Protein AF-C0FZL3-F1 (afdb_monomer_lite)

Organism: NCBI:txid622312

Secondary structure (DSSP, 8-state):
---TT-GGG--HHHHHTTHHHHHHHHH--SHHHHHHHHTT-HHHHHHHHHHHHHHHHHHHHHHHHHHHHHHHHHHHHHHHHHHHHHHHHHHHHHHHHHHHHHHHHHHHHHHHHHHHHHHTT-

Foldseek 3Di:
DDDLVCLVPQDPVCVVVPVSLVSQLVVDPDLVSQCVSCVPPPVSNVVSVVVVVVVVVVVVVVVVVVVVVVVVVVVVVVVVVVVVVVVVVVVVVVVVVVVVVVVVVVVVVVVVVVVVVVVVVD

Structure (mmCIF, N/CA/C/O backbone):
data_AF-C0FZL3-F1
#
_entry.id   AF-C0FZL3-F1
#
loop_
_atom_site.group_PDB
_atom_site.id
_atom_site.type_symbol
_atom_site.label_atom_id
_atom_site.label_alt_id
_atom_site.label_comp_id
_atom_site.label_asym_id
_atom_site.label_entity_id
_atom_site.label_seq_id
_atom_site.pdbx_PDB_ins_code
_atom_site.Cartn_x
_atom_site.Cartn_y
_atom_site.Cartn_z
_atom_site.occupancy
_atom_site.B_iso_or_equiv
_atom_site.auth_seq_id
_atom_site.auth_comp_id
_atom_site.auth_asym_id
_atom_site.auth_atom_id
_atom_site.pdbx_PDB_model_num
ATOM 1 N N . MET A 1 1 ? 25.411 -13.724 -40.678 1.00 59.41 1 MET A N 1
ATOM 2 C CA . MET A 1 1 ? 24.467 -12.920 -39.876 1.00 59.41 1 MET A CA 1
ATOM 3 C C . MET A 1 1 ? 24.947 -12.958 -38.438 1.00 59.41 1 MET A C 1
ATOM 5 O O . MET A 1 1 ? 25.055 -14.048 -37.887 1.00 59.41 1 MET A O 1
ATOM 9 N N . LEU A 1 2 ? 25.316 -11.802 -37.888 1.00 71.75 2 LEU A N 1
ATOM 10 C CA . LEU A 1 2 ? 25.883 -11.667 -36.548 1.00 71.75 2 LEU A CA 1
ATOM 11 C C . LEU A 1 2 ? 24.862 -12.016 -35.447 1.00 71.75 2 LEU A C 1
ATOM 13 O O . LEU A 1 2 ? 23.729 -11.540 -35.476 1.00 71.75 2 LEU A O 1
ATOM 17 N N . ASP A 1 3 ? 25.283 -12.806 -34.457 1.00 75.88 3 ASP A N 1
ATOM 18 C CA . ASP A 1 3 ? 24.515 -13.107 -33.243 1.00 75.88 3 ASP A CA 1
ATOM 19 C C . ASP A 1 3 ? 24.985 -12.203 -32.093 1.00 75.88 3 ASP A C 1
ATOM 21 O O . ASP A 1 3 ? 26.181 -12.122 -31.796 1.00 75.88 3 ASP A O 1
ATOM 25 N N . LEU A 1 4 ? 24.044 -11.555 -31.398 1.00 73.94 4 LEU A N 1
ATOM 26 C CA . LEU A 1 4 ? 24.331 -10.704 -30.241 1.00 73.94 4 LEU A CA 1
ATOM 27 C C . LEU A 1 4 ? 25.078 -11.455 -29.132 1.00 73.94 4 LEU A C 1
ATOM 29 O O . LEU A 1 4 ? 25.804 -10.835 -28.357 1.00 73.94 4 LEU A O 1
ATOM 33 N N . THR A 1 5 ? 24.934 -12.775 -29.025 1.00 75.88 5 THR A N 1
ATOM 34 C CA . THR A 1 5 ? 25.632 -13.604 -28.033 1.00 75.88 5 THR A CA 1
ATOM 35 C C . THR A 1 5 ? 27.089 -13.893 -28.395 1.00 75.88 5 THR A C 1
ATOM 37 O O . THR A 1 5 ? 27.874 -14.117 -27.474 1.00 75.88 5 THR A O 1
ATOM 40 N N . ARG A 1 6 ? 27.467 -13.796 -29.679 1.00 80.50 6 ARG A N 1
ATOM 41 C CA . ARG A 1 6 ? 28.804 -14.121 -30.208 1.00 80.50 6 ARG A CA 1
ATOM 42 C C . ARG A 1 6 ? 29.364 -13.029 -31.125 1.00 80.50 6 ARG A C 1
ATOM 44 O O . ARG A 1 6 ? 29.698 -13.264 -32.285 1.00 80.50 6 ARG A O 1
ATOM 51 N N . ILE A 1 7 ? 29.458 -11.813 -30.591 1.00 80.62 7 ILE A N 1
ATOM 52 C CA . ILE A 1 7 ? 29.998 -10.643 -31.310 1.00 80.62 7 ILE A CA 1
ATOM 53 C C . ILE A 1 7 ? 31.480 -10.846 -31.678 1.00 80.62 7 ILE A C 1
ATOM 55 O O . ILE A 1 7 ? 31.967 -10.292 -32.657 1.00 80.62 7 ILE A O 1
ATOM 59 N N . ASP A 1 8 ? 32.192 -11.673 -30.916 1.00 78.19 8 ASP A N 1
ATOM 60 C CA . ASP A 1 8 ? 33.577 -12.086 -31.149 1.00 78.19 8 ASP A CA 1
ATOM 61 C C . ASP A 1 8 ? 33.786 -12.848 -32.469 1.00 78.19 8 ASP A C 1
ATOM 63 O O . ASP A 1 8 ? 34.902 -12.872 -32.980 1.00 78.19 8 ASP A O 1
ATOM 67 N N . LEU A 1 9 ? 32.724 -13.413 -33.052 1.00 84.75 9 LEU A N 1
ATOM 68 C CA . LEU A 1 9 ? 32.760 -14.121 -34.336 1.00 84.75 9 LEU A CA 1
ATOM 69 C C . LEU A 1 9 ? 32.353 -13.241 -35.532 1.00 84.75 9 LEU A C 1
ATOM 71 O O . LEU A 1 9 ? 32.044 -13.774 -36.599 1.00 84.75 9 LEU A O 1
ATOM 75 N N . ALA A 1 10 ? 32.324 -11.913 -35.367 1.00 85.31 10 ALA A N 1
ATOM 76 C CA . ALA A 1 10 ? 31.977 -10.984 -36.441 1.00 85.31 10 ALA A CA 1
ATOM 77 C C . ALA A 1 10 ? 32.866 -11.187 -37.676 1.00 85.31 10 ALA A C 1
ATOM 79 O O . ALA A 1 10 ? 34.097 -11.148 -37.588 1.00 85.31 10 ALA A O 1
ATOM 80 N N . THR A 1 11 ? 32.236 -11.381 -38.835 1.00 86.12 11 THR A N 1
ATOM 81 C CA . THR A 1 11 ? 32.951 -11.521 -40.106 1.00 86.12 11 THR A CA 1
ATOM 82 C C . THR A 1 11 ? 33.497 -10.172 -40.580 1.00 86.12 11 THR A C 1
ATOM 84 O O . THR A 1 11 ? 33.074 -9.113 -40.118 1.00 86.12 11 THR A O 1
ATOM 87 N N . ALA A 1 12 ? 34.423 -10.191 -41.542 1.00 83.88 12 ALA A N 1
ATOM 88 C CA . ALA A 1 12 ? 34.930 -8.961 -42.156 1.00 83.88 12 ALA A CA 1
ATOM 89 C C . ALA A 1 12 ? 33.810 -8.136 -42.822 1.00 83.88 12 ALA A C 1
ATOM 91 O O . ALA A 1 12 ? 33.861 -6.910 -42.815 1.00 83.88 12 ALA A O 1
ATOM 92 N N . GLU A 1 13 ? 32.780 -8.802 -43.351 1.00 85.50 13 GLU A N 1
ATOM 93 C CA . GLU A 1 13 ? 31.593 -8.145 -43.899 1.00 85.50 13 GLU A CA 1
ATOM 94 C C . GLU A 1 13 ? 30.765 -7.468 -42.794 1.00 85.50 13 GLU A C 1
ATOM 96 O O . GLU A 1 13 ? 30.403 -6.302 -42.937 1.00 85.50 13 GLU A O 1
ATOM 101 N N . ASP A 1 14 ? 30.545 -8.139 -41.656 1.00 83.56 14 ASP A N 1
ATOM 102 C CA . ASP A 1 14 ? 29.833 -7.556 -40.507 1.00 83.56 14 ASP A CA 1
ATOM 103 C C . ASP A 1 14 ? 30.555 -6.313 -39.958 1.00 83.56 14 ASP A C 1
ATOM 105 O O . ASP A 1 14 ? 29.907 -5.332 -39.599 1.00 83.56 14 ASP A O 1
ATOM 109 N N . GLN A 1 15 ? 31.891 -6.337 -39.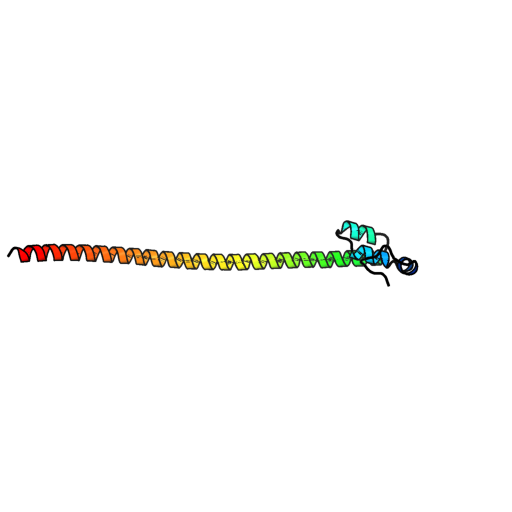921 1.00 83.38 15 GLN A N 1
ATOM 110 C CA . GLN A 1 15 ? 32.714 -5.197 -39.500 1.00 83.38 15 GLN A CA 1
ATOM 111 C C . GLN A 1 15 ? 32.671 -4.050 -40.515 1.00 83.38 15 GLN A C 1
ATOM 113 O O . GLN A 1 15 ? 32.621 -2.887 -40.122 1.00 83.38 15 GLN A O 1
ATOM 118 N N . ASN A 1 16 ? 32.644 -4.361 -41.815 1.00 86.06 16 ASN A N 1
ATOM 119 C CA . ASN A 1 16 ? 32.544 -3.358 -42.876 1.00 86.06 16 ASN A CA 1
ATOM 120 C C . ASN A 1 16 ? 31.216 -2.582 -42.828 1.00 86.06 16 ASN A C 1
ATOM 122 O O . ASN A 1 16 ? 31.176 -1.409 -43.186 1.00 86.06 16 ASN A O 1
ATOM 126 N N . TYR A 1 17 ? 30.144 -3.219 -42.350 1.00 85.44 17 TYR A N 1
ATOM 127 C CA . TYR A 1 17 ? 28.846 -2.580 -42.104 1.00 85.44 17 TYR A CA 1
ATOM 128 C C . TYR A 1 17 ? 28.639 -2.145 -40.639 1.00 85.44 17 TYR A C 1
ATOM 130 O O . TYR A 1 17 ? 27.531 -1.770 -40.259 1.00 85.44 17 TYR A O 1
ATOM 138 N N . GLU A 1 18 ? 29.681 -2.204 -39.804 1.00 85.81 18 GLU A N 1
ATOM 139 C CA . GLU A 1 18 ? 29.658 -1.879 -38.368 1.00 85.81 18 GLU A CA 1
ATOM 140 C C . GLU A 1 18 ? 28.587 -2.629 -37.541 1.00 85.81 18 GLU A C 1
ATOM 142 O O . GLU A 1 18 ? 28.171 -2.180 -36.467 1.00 85.81 18 GLU A O 1
ATOM 147 N N . ILE A 1 19 ? 28.134 -3.800 -37.998 1.00 85.50 19 ILE A N 1
ATOM 148 C CA . ILE A 1 19 ? 27.091 -4.601 -37.335 1.00 85.50 19 ILE A CA 1
ATOM 149 C C . ILE A 1 19 ? 27.575 -5.069 -35.951 1.00 85.50 19 ILE A C 1
ATOM 151 O O . ILE A 1 19 ? 26.797 -5.114 -34.994 1.00 85.50 19 ILE A O 1
ATOM 155 N N . ASP A 1 20 ? 28.875 -5.339 -35.797 1.00 84.75 20 ASP A N 1
ATOM 156 C CA . ASP A 1 20 ? 29.492 -5.678 -34.509 1.00 84.75 20 ASP A CA 1
ATOM 157 C C . ASP A 1 20 ? 29.406 -4.524 -33.495 1.00 84.75 20 ASP A C 1
ATOM 159 O O . ASP A 1 20 ? 29.271 -4.743 -32.287 1.00 84.75 20 ASP A O 1
ATOM 163 N N . ARG A 1 21 ? 29.444 -3.284 -33.986 1.00 85.31 21 ARG A N 1
ATOM 164 C CA . ARG A 1 21 ? 29.369 -2.068 -33.182 1.00 85.31 21 ARG A CA 1
ATOM 165 C C . ARG A 1 21 ? 27.942 -1.777 -32.730 1.00 85.31 21 ARG A C 1
ATOM 167 O O . ARG A 1 21 ? 27.740 -1.463 -31.556 1.00 85.31 21 ARG A O 1
ATOM 174 N N . TRP A 1 22 ? 26.957 -1.983 -33.604 1.00 86.12 22 TRP A N 1
ATOM 175 C CA . TRP A 1 22 ? 25.537 -1.990 -33.233 1.00 86.12 22 TRP A CA 1
ATOM 176 C C . TRP A 1 22 ? 25.233 -3.069 -32.187 1.00 86.12 22 TRP A C 1
ATOM 178 O O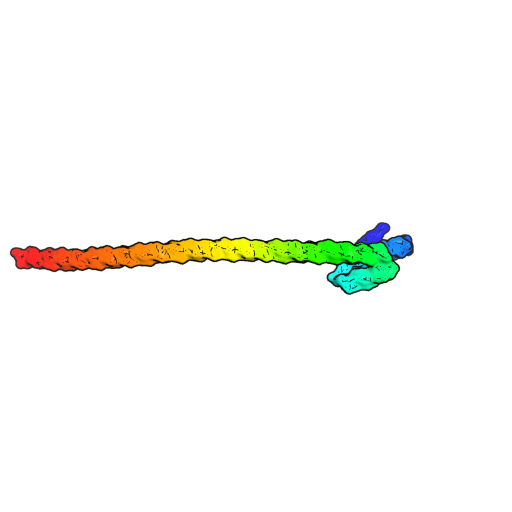 . TRP A 1 22 ? 24.560 -2.801 -31.193 1.00 86.12 22 TRP A O 1
ATOM 188 N N . ALA A 1 23 ? 25.792 -4.272 -32.337 1.00 87.25 23 ALA A N 1
ATOM 189 C CA . ALA A 1 23 ? 25.617 -5.338 -31.353 1.00 87.25 23 ALA A CA 1
ATOM 190 C C . ALA A 1 23 ? 26.210 -4.985 -29.976 1.00 87.25 23 ALA A C 1
ATOM 192 O O . ALA A 1 23 ? 25.601 -5.282 -28.945 1.00 87.25 23 ALA A O 1
ATOM 193 N N . LYS A 1 24 ? 27.367 -4.308 -29.941 1.00 87.12 24 LYS A N 1
ATOM 194 C CA . LYS A 1 24 ? 27.949 -3.768 -28.700 1.00 87.12 24 LYS A CA 1
ATOM 195 C C . LYS A 1 24 ? 27.054 -2.690 -28.082 1.00 87.12 24 LYS A C 1
ATOM 197 O O . LYS A 1 24 ? 26.877 -2.709 -26.867 1.00 87.12 24 LYS A O 1
ATOM 202 N N . LEU A 1 25 ? 26.462 -1.805 -28.893 1.00 87.12 25 LEU A N 1
ATOM 203 C CA . LEU A 1 25 ? 25.541 -0.758 -28.430 1.00 87.12 25 LEU A CA 1
ATOM 204 C C . LEU A 1 25 ? 24.341 -1.363 -27.682 1.00 87.12 25 LEU A C 1
ATOM 206 O O . LEU A 1 25 ? 24.055 -0.952 -26.562 1.00 87.12 25 LEU A O 1
ATOM 210 N N . PHE A 1 26 ? 23.692 -2.387 -28.249 1.00 84.06 26 PHE A N 1
ATOM 211 C CA . PHE A 1 26 ? 22.551 -3.066 -27.614 1.00 84.06 26 PHE A CA 1
ATOM 212 C C . PHE A 1 26 ? 22.921 -3.879 -26.363 1.00 84.06 26 PHE A C 1
ATOM 214 O O . PHE A 1 26 ? 22.052 -4.179 -25.547 1.00 84.06 26 PHE A O 1
ATOM 221 N N . LYS A 1 27 ? 24.197 -4.244 -26.200 1.00 85.44 27 LYS A N 1
ATOM 222 C CA . LYS A 1 27 ? 24.708 -4.939 -25.009 1.00 85.44 27 LYS A CA 1
ATOM 223 C C . LYS A 1 27 ? 25.235 -4.010 -23.913 1.00 85.44 27 LYS A C 1
ATOM 225 O O . LYS A 1 27 ? 25.537 -4.509 -22.825 1.00 85.44 27 LYS A O 1
ATOM 230 N N . ALA A 1 28 ? 25.373 -2.711 -24.176 1.00 86.88 28 ALA A N 1
ATOM 231 C CA . ALA A 1 28 ? 25.843 -1.746 -23.189 1.00 86.88 28 ALA A CA 1
ATOM 232 C C . ALA A 1 28 ? 24.912 -1.731 -21.966 1.00 86.88 28 ALA A C 1
ATOM 234 O O . ALA A 1 28 ? 23.689 -1.731 -22.102 1.00 86.88 28 ALA A O 1
ATOM 235 N N . LYS A 1 29 ? 25.487 -1.728 -20.760 1.00 83.75 29 LYS A N 1
ATOM 236 C CA . LYS A 1 29 ? 24.719 -1.741 -19.501 1.00 83.75 29 LYS A CA 1
ATOM 237 C C . LYS A 1 29 ? 24.601 -0.361 -18.877 1.00 83.75 29 LYS A C 1
ATOM 239 O O . LYS A 1 29 ? 23.775 -0.156 -17.990 1.00 83.75 29 LYS A O 1
ATOM 244 N N . THR A 1 30 ? 25.437 0.574 -19.315 1.00 84.19 30 THR A N 1
ATOM 245 C CA . THR A 1 30 ? 25.462 1.944 -18.810 1.00 84.19 30 THR A CA 1
ATOM 246 C C . THR A 1 30 ? 25.389 2.953 -19.949 1.00 84.19 30 THR A C 1
ATOM 248 O O . THR A 1 30 ? 25.819 2.687 -21.071 1.00 84.19 30 THR A O 1
ATOM 251 N N . TRP A 1 31 ? 24.873 4.146 -19.647 1.00 83.25 31 TRP A N 1
ATOM 252 C CA . TRP A 1 31 ? 24.831 5.254 -20.605 1.00 83.25 31 TRP A CA 1
ATOM 253 C C . TRP A 1 31 ? 26.218 5.707 -21.058 1.00 83.25 31 TRP A C 1
ATOM 255 O O . TRP A 1 31 ? 26.376 6.148 -22.193 1.00 83.25 31 TRP A O 1
ATOM 265 N N . GLU A 1 32 ? 27.216 5.572 -20.187 1.00 82.94 32 GLU A N 1
ATOM 266 C CA . GLU A 1 32 ? 28.601 5.911 -20.504 1.00 82.94 32 GLU A CA 1
ATOM 267 C C . GLU A 1 32 ? 29.189 4.937 -21.531 1.00 82.94 32 GLU A C 1
ATOM 269 O O . GLU A 1 32 ? 29.748 5.365 -22.539 1.00 82.94 32 GLU A O 1
ATOM 274 N N . GLU A 1 33 ? 28.986 3.628 -21.346 1.00 85.88 33 GLU A N 1
ATOM 275 C CA . GLU A 1 33 ? 29.377 2.611 -22.334 1.00 85.88 33 GLU A CA 1
ATOM 276 C C . GLU A 1 33 ? 28.681 2.841 -23.678 1.00 85.88 33 GLU A C 1
ATOM 278 O O . GLU A 1 33 ? 29.318 2.792 -24.732 1.00 85.88 33 GLU A O 1
ATOM 283 N N . LEU A 1 34 ? 27.383 3.145 -23.637 1.00 85.88 34 LEU A N 1
ATOM 284 C CA . LEU A 1 34 ? 26.568 3.384 -24.823 1.00 85.88 34 LEU A CA 1
ATOM 285 C C . LEU A 1 34 ? 27.082 4.610 -25.607 1.00 85.88 34 LEU A C 1
ATOM 287 O O . LEU A 1 34 ? 27.312 4.521 -26.815 1.00 85.88 34 LEU A O 1
ATOM 291 N N . ARG A 1 35 ? 27.388 5.718 -24.915 1.00 83.81 35 ARG A N 1
ATOM 292 C CA . ARG A 1 35 ? 28.001 6.917 -25.517 1.00 83.81 35 ARG A CA 1
ATOM 293 C C . ARG A 1 35 ? 29.405 6.664 -26.056 1.00 83.81 35 ARG A C 1
ATOM 295 O O . ARG A 1 35 ? 29.739 7.163 -27.129 1.00 83.81 35 ARG A O 1
ATOM 302 N N . MET A 1 36 ? 30.220 5.885 -25.349 1.00 88.00 36 MET A N 1
ATOM 303 C CA . MET A 1 36 ? 31.573 5.543 -25.790 1.00 88.00 36 MET A CA 1
ATOM 304 C C . MET A 1 36 ? 31.567 4.726 -27.088 1.00 88.00 36 MET A C 1
ATOM 306 O O . MET A 1 36 ? 32.370 4.999 -27.982 1.00 88.00 36 MET A O 1
ATOM 310 N N . ILE A 1 37 ? 30.633 3.782 -27.237 1.00 88.69 37 ILE A N 1
ATOM 311 C CA . ILE A 1 37 ? 30.458 2.989 -28.465 1.00 88.69 37 ILE A CA 1
ATOM 312 C C . ILE A 1 37 ? 29.995 3.878 -29.630 1.00 88.69 37 ILE A C 1
ATOM 314 O O . ILE A 1 37 ? 30.509 3.759 -30.749 1.00 88.69 37 ILE A O 1
ATOM 318 N N . ALA A 1 38 ? 29.079 4.809 -29.360 1.00 88.31 38 ALA A N 1
ATOM 319 C CA . ALA A 1 38 ? 28.479 5.692 -30.355 1.00 88.31 38 ALA A CA 1
ATOM 320 C C . ALA A 1 38 ? 29.352 6.894 -30.777 1.00 88.31 38 ALA A C 1
ATOM 322 O O . ALA A 1 38 ? 29.132 7.466 -31.840 1.00 88.31 38 ALA A O 1
ATOM 323 N N . LYS A 1 39 ? 30.376 7.262 -29.994 1.00 83.88 39 LYS A N 1
ATOM 324 C CA . LYS A 1 39 ? 31.151 8.517 -30.114 1.00 83.88 39 LYS A CA 1
ATOM 325 C C . LYS A 1 39 ? 31.617 8.896 -31.529 1.00 83.88 39 LYS A C 1
ATOM 327 O O . LYS A 1 39 ? 31.628 10.075 -31.864 1.00 83.88 39 LYS A O 1
ATOM 332 N N . ASN A 1 40 ? 32.004 7.910 -32.341 1.00 83.31 40 ASN A N 1
ATOM 333 C CA . ASN A 1 40 ? 32.557 8.126 -33.687 1.00 83.31 40 ASN A CA 1
ATOM 334 C C . ASN A 1 40 ? 31.630 7.640 -34.821 1.00 83.31 40 ASN A C 1
ATOM 336 O O . ASN A 1 40 ? 32.117 7.393 -35.917 1.00 83.31 40 ASN A O 1
ATOM 340 N N . ASN A 1 41 ? 30.338 7.414 -34.561 1.00 86.75 41 ASN A N 1
ATOM 341 C CA . ASN A 1 41 ? 29.356 7.056 -35.589 1.00 86.75 41 ASN A CA 1
ATOM 342 C C . ASN A 1 41 ? 28.081 7.902 -35.379 1.00 86.75 41 ASN A C 1
ATOM 344 O O . ASN A 1 41 ? 27.411 7.733 -34.358 1.00 86.75 41 ASN A O 1
ATOM 348 N N . PRO A 1 42 ? 27.753 8.818 -36.311 1.00 87.12 42 PRO A N 1
ATOM 349 C CA . PRO A 1 42 ? 26.600 9.711 -36.187 1.00 87.12 42 PRO A CA 1
ATOM 350 C C . PRO A 1 42 ? 25.257 8.991 -36.011 1.00 87.12 42 PRO A C 1
ATOM 352 O O . PRO A 1 42 ? 24.444 9.430 -35.201 1.00 87.12 42 PRO A O 1
ATOM 355 N N . ASP A 1 43 ? 25.048 7.868 -36.699 1.00 86.94 43 ASP A N 1
ATOM 356 C CA . ASP A 1 43 ? 23.799 7.101 -36.638 1.00 86.94 43 ASP A CA 1
ATOM 357 C C . ASP A 1 43 ? 23.651 6.392 -35.285 1.00 86.94 43 ASP A C 1
ATOM 359 O O . ASP A 1 43 ? 22.587 6.426 -34.662 1.00 86.94 43 ASP A O 1
ATOM 363 N N . LEU A 1 44 ? 24.745 5.816 -34.772 1.00 86.19 44 LEU A N 1
ATOM 364 C CA . LEU A 1 44 ? 24.789 5.237 -33.426 1.00 86.19 44 LEU A CA 1
ATOM 365 C C . LEU A 1 44 ? 24.587 6.306 -32.345 1.00 86.19 44 LEU A C 1
ATOM 367 O O . LEU A 1 44 ? 23.943 6.045 -31.327 1.00 86.19 44 LEU A O 1
ATOM 371 N N . LEU A 1 45 ? 25.130 7.509 -32.549 1.00 87.25 45 LEU A N 1
ATOM 372 C CA . LEU A 1 45 ? 24.982 8.624 -31.615 1.00 87.25 45 LEU A CA 1
ATOM 373 C C . LEU A 1 45 ? 23.545 9.143 -31.584 1.00 87.25 45 LEU A C 1
ATOM 375 O O . LEU A 1 45 ? 23.016 9.396 -30.501 1.00 87.25 45 LEU A O 1
ATOM 379 N N . GLN A 1 46 ? 22.899 9.246 -32.745 1.00 88.12 46 GLN A N 1
ATOM 380 C CA . GLN A 1 46 ? 21.488 9.600 -32.833 1.00 88.12 46 GLN A CA 1
ATOM 381 C C . GLN A 1 46 ? 20.618 8.553 -32.122 1.00 88.12 46 GLN A C 1
ATOM 383 O O . GLN A 1 46 ? 19.864 8.904 -31.216 1.00 88.12 46 GLN A O 1
ATOM 388 N N . ALA A 1 47 ? 20.813 7.264 -32.423 1.00 86.31 47 ALA A N 1
ATOM 389 C CA . ALA A 1 47 ? 20.079 6.173 -31.779 1.00 86.31 47 ALA A CA 1
ATOM 390 C C . ALA A 1 47 ? 20.283 6.137 -30.249 1.00 86.31 47 ALA A C 1
ATOM 392 O O . ALA A 1 47 ? 19.333 5.932 -29.494 1.00 86.31 47 ALA A O 1
ATOM 393 N N . SER A 1 48 ? 21.508 6.389 -29.774 1.00 85.12 48 SER A N 1
ATOM 394 C CA . SER A 1 48 ? 21.825 6.526 -28.346 1.00 85.12 48 SER A CA 1
ATOM 395 C C . SER A 1 48 ? 21.026 7.642 -27.671 1.00 85.12 48 SER A C 1
ATOM 397 O O . SER A 1 48 ? 20.565 7.472 -26.541 1.00 85.12 48 SER A O 1
ATOM 399 N N . ASN A 1 49 ? 20.913 8.803 -28.316 1.00 84.69 49 ASN A N 1
ATOM 400 C CA . ASN A 1 49 ? 20.208 9.955 -27.758 1.00 84.69 49 ASN A CA 1
ATOM 401 C C . ASN A 1 49 ? 18.691 9.733 -27.750 1.00 84.69 49 ASN A C 1
ATOM 403 O O . ASN A 1 49 ? 18.034 10.067 -26.765 1.00 84.69 49 ASN A O 1
ATOM 407 N N . ASP A 1 50 ? 18.146 9.109 -28.794 1.00 85.31 50 ASP A N 1
ATOM 408 C CA . ASP A 1 50 ? 16.724 8.768 -28.861 1.00 85.31 50 ASP A CA 1
ATOM 409 C C . ASP A 1 50 ? 16.344 7.759 -27.766 1.00 85.31 50 ASP A C 1
ATOM 411 O O . ASP A 1 50 ? 15.359 7.957 -27.050 1.00 85.31 50 ASP A O 1
ATOM 415 N N . LEU A 1 51 ? 17.176 6.731 -27.545 1.00 83.31 51 LEU A N 1
ATOM 416 C CA . LEU A 1 51 ? 17.009 5.791 -26.431 1.00 83.31 51 LEU A CA 1
ATOM 417 C C . LEU A 1 51 ? 17.055 6.492 -25.070 1.00 83.31 51 LEU A C 1
ATOM 419 O O . LEU A 1 51 ? 16.286 6.136 -24.176 1.00 83.31 51 LEU A O 1
ATOM 423 N N . TYR A 1 52 ? 17.936 7.481 -24.900 1.00 81.50 52 TYR A N 1
ATOM 424 C CA . TYR A 1 52 ? 18.032 8.253 -23.661 1.00 81.50 52 TYR A CA 1
ATOM 425 C C . TYR A 1 52 ? 16.749 9.035 -23.379 1.00 81.50 52 TYR A C 1
ATOM 427 O O . TYR A 1 52 ? 16.206 8.934 -22.280 1.00 81.50 52 TYR A O 1
ATOM 435 N N . THR A 1 53 ? 16.229 9.754 -24.373 1.00 82.06 53 THR A N 1
ATOM 436 C CA . THR A 1 53 ? 14.983 10.522 -24.250 1.00 82.06 53 THR A CA 1
ATOM 437 C C . THR A 1 53 ? 13.793 9.613 -23.938 1.00 82.06 53 THR A C 1
ATOM 439 O O . THR A 1 53 ? 13.057 9.866 -22.986 1.00 82.06 53 THR A O 1
ATOM 442 N N . VAL A 1 54 ? 13.634 8.509 -24.678 1.00 82.19 54 VAL A N 1
ATOM 443 C CA . VAL A 1 54 ? 12.519 7.568 -24.475 1.00 82.19 54 VAL A CA 1
ATOM 444 C C . VAL A 1 54 ? 12.590 6.893 -23.102 1.00 82.19 54 VAL A C 1
ATOM 446 O O . VAL A 1 54 ? 11.561 6.747 -22.440 1.00 82.19 54 VAL A O 1
ATOM 449 N N . ASN A 1 55 ? 13.783 6.494 -22.652 1.00 82.88 55 ASN A N 1
ATOM 450 C CA . ASN A 1 55 ? 13.953 5.854 -21.348 1.00 82.88 55 ASN A CA 1
ATOM 451 C C . ASN A 1 55 ? 13.772 6.852 -20.193 1.00 82.88 55 ASN A C 1
ATOM 453 O O . ASN A 1 55 ? 13.165 6.512 -19.181 1.00 82.88 55 ASN A 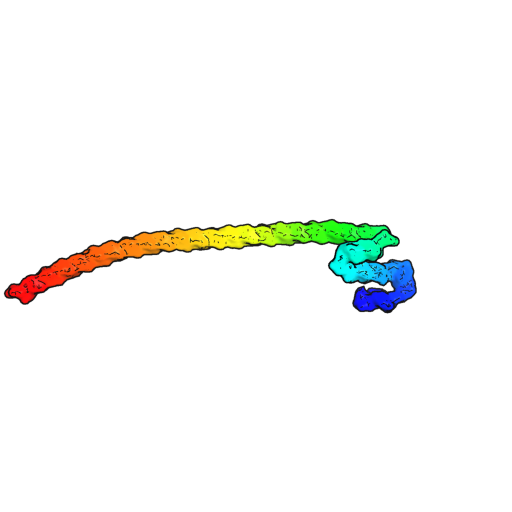O 1
ATOM 457 N N . ALA A 1 56 ? 14.237 8.096 -20.345 1.00 79.75 56 ALA A N 1
ATOM 458 C CA . ALA A 1 56 ? 13.993 9.152 -19.365 1.00 79.75 56 ALA A CA 1
ATOM 459 C C . ALA A 1 56 ? 12.486 9.395 -19.176 1.00 79.75 56 ALA A C 1
ATOM 461 O O . ALA A 1 56 ? 12.000 9.394 -18.043 1.00 79.75 56 ALA A O 1
ATOM 462 N N . ASP A 1 57 ? 11.735 9.503 -20.273 1.00 84.69 57 ASP A N 1
ATOM 463 C CA . ASP A 1 57 ? 10.279 9.636 -20.234 1.00 84.69 57 ASP A CA 1
ATOM 464 C C . ASP A 1 57 ? 9.598 8.415 -19.605 1.00 84.69 57 ASP A C 1
ATOM 466 O O . ASP A 1 57 ? 8.651 8.556 -18.829 1.00 84.69 57 ASP A O 1
ATOM 470 N N . GLU A 1 58 ? 10.067 7.204 -19.913 1.00 84.69 58 GLU A N 1
ATOM 471 C CA . GLU A 1 58 ? 9.503 5.974 -19.357 1.00 84.69 58 GLU A CA 1
ATOM 472 C C . GLU A 1 58 ? 9.733 5.861 -17.846 1.00 84.69 58 GLU A C 1
ATOM 474 O O . GLU A 1 58 ? 8.801 5.541 -17.108 1.00 84.69 58 GLU A O 1
ATOM 479 N N . ILE A 1 59 ? 10.929 6.204 -17.361 1.00 88.25 59 ILE A N 1
ATOM 480 C CA . ILE A 1 59 ? 11.233 6.249 -15.926 1.00 88.25 59 ILE A CA 1
ATOM 481 C C . ILE A 1 59 ? 10.325 7.262 -15.223 1.00 88.25 59 ILE A C 1
ATOM 483 O O . ILE A 1 59 ? 9.736 6.946 -14.187 1.00 88.25 59 ILE A O 1
ATOM 487 N N . ILE A 1 60 ? 10.163 8.459 -15.793 1.00 86.31 60 ILE A N 1
ATOM 488 C CA . ILE A 1 60 ? 9.285 9.495 -15.234 1.00 86.31 60 ILE A CA 1
ATOM 489 C C . ILE A 1 60 ? 7.831 9.004 -15.201 1.00 86.31 60 ILE A C 1
ATOM 491 O O . ILE A 1 60 ? 7.150 9.159 -14.184 1.00 86.31 60 ILE A O 1
ATOM 495 N N . ARG A 1 61 ? 7.354 8.349 -16.268 1.00 87.94 61 ARG A N 1
ATOM 496 C CA . ARG A 1 61 ? 6.014 7.742 -16.309 1.00 87.94 61 ARG A CA 1
ATOM 497 C C . ARG A 1 61 ? 5.833 6.675 -15.233 1.00 87.94 61 ARG A C 1
ATOM 499 O O . ARG A 1 61 ? 4.803 6.666 -14.561 1.00 87.94 61 ARG A O 1
ATOM 506 N N . GLN A 1 62 ? 6.807 5.788 -15.049 1.00 92.62 62 GLN A N 1
ATOM 507 C CA . GLN A 1 62 ? 6.743 4.744 -14.025 1.00 92.62 62 GLN A CA 1
ATOM 508 C C . GLN A 1 62 ? 6.736 5.330 -12.614 1.00 92.62 62 GLN A C 1
ATOM 510 O O . GLN A 1 62 ? 5.927 4.914 -11.787 1.00 92.62 62 GLN A O 1
ATOM 515 N N . GLN A 1 63 ? 7.566 6.341 -12.351 1.00 92.81 63 GLN A N 1
ATOM 516 C CA . GLN A 1 63 ? 7.561 7.054 -11.073 1.00 92.81 63 GLN A CA 1
ATOM 517 C C . GLN A 1 63 ? 6.219 7.745 -10.810 1.00 92.81 63 GLN A C 1
ATOM 519 O O . GLN A 1 63 ? 5.705 7.678 -9.693 1.00 92.81 63 GLN A O 1
ATOM 524 N N . ALA A 1 64 ? 5.622 8.371 -11.829 1.00 91.19 64 ALA A N 1
ATOM 525 C CA . ALA A 1 64 ? 4.306 8.992 -11.713 1.00 91.19 64 ALA A CA 1
ATOM 526 C C . ALA A 1 64 ? 3.208 7.961 -11.395 1.00 91.19 64 ALA A C 1
ATOM 528 O O . ALA A 1 64 ? 2.380 8.209 -10.519 1.00 91.19 64 ALA A O 1
ATOM 529 N N . ARG A 1 65 ? 3.235 6.785 -12.040 1.00 93.50 65 ARG A N 1
ATOM 530 C CA . ARG A 1 65 ? 2.317 5.671 -11.734 1.00 93.50 65 ARG A CA 1
ATOM 531 C C . ARG A 1 65 ? 2.503 5.160 -10.308 1.00 93.50 65 ARG A C 1
ATOM 533 O O . ARG A 1 65 ? 1.536 5.100 -9.563 1.00 93.50 65 ARG A O 1
ATOM 540 N N . ALA A 1 66 ? 3.744 4.891 -9.902 1.00 95.75 66 ALA A N 1
ATOM 541 C CA . ALA A 1 66 ? 4.052 4.428 -8.551 1.00 95.75 66 ALA A CA 1
ATOM 542 C C . ALA A 1 66 ? 3.589 5.427 -7.477 1.00 95.75 66 ALA A C 1
ATOM 544 O O . ALA A 1 66 ? 3.083 5.020 -6.431 1.00 95.75 66 ALA A O 1
ATOM 545 N N . ARG A 1 67 ? 3.715 6.736 -7.741 1.00 95.12 67 ARG A N 1
ATOM 546 C CA . ARG A 1 67 ? 3.191 7.782 -6.853 1.00 95.12 67 ARG A CA 1
ATOM 547 C C . ARG A 1 67 ? 1.664 7.752 -6.784 1.00 95.12 67 ARG A C 1
ATOM 549 O O . ARG A 1 67 ? 1.123 7.750 -5.684 1.00 95.12 67 ARG A O 1
ATOM 556 N N . ALA A 1 68 ? 0.982 7.694 -7.927 1.00 93.62 68 ALA A N 1
ATOM 557 C CA . ALA A 1 68 ? -0.479 7.635 -7.973 1.00 93.62 68 ALA A CA 1
ATOM 558 C C . ALA A 1 68 ? -1.029 6.393 -7.249 1.00 93.62 68 ALA A C 1
ATOM 560 O O . ALA A 1 68 ? -1.993 6.497 -6.490 1.00 93.62 68 ALA A O 1
ATOM 561 N N . ASP A 1 69 ? -0.381 5.240 -7.420 1.00 96.12 69 ASP A N 1
ATOM 562 C CA . ASP A 1 69 ? -0.743 4.006 -6.724 1.00 96.12 69 ASP A CA 1
ATOM 563 C C . ASP A 1 69 ? -0.534 4.140 -5.212 1.00 96.12 69 ASP A C 1
ATOM 565 O O . ASP A 1 69 ? -1.410 3.768 -4.430 1.00 96.12 69 ASP A O 1
ATOM 569 N N . ALA A 1 70 ? 0.596 4.707 -4.776 1.00 95.56 70 ALA A N 1
ATOM 570 C CA . ALA A 1 70 ? 0.862 4.942 -3.359 1.00 95.56 70 ALA A CA 1
ATOM 571 C C . ALA A 1 70 ? -0.205 5.850 -2.723 1.00 95.56 70 ALA A C 1
ATOM 573 O O . ALA A 1 70 ? -0.761 5.494 -1.683 1.00 95.56 70 ALA A O 1
ATOM 574 N N . GLU A 1 71 ? -0.547 6.963 -3.379 1.00 96.19 71 GLU A N 1
ATOM 575 C CA . GLU A 1 71 ? -1.607 7.877 -2.934 1.00 96.19 71 GLU A CA 1
ATOM 576 C C . GLU A 1 71 ? -2.975 7.182 -2.872 1.00 96.19 71 GLU A C 1
ATOM 578 O O . GLU A 1 71 ? -3.741 7.380 -1.925 1.00 96.19 71 GLU A O 1
ATOM 583 N N . PHE A 1 72 ? -3.294 6.343 -3.861 1.00 95.31 72 PHE A N 1
ATOM 584 C CA . PHE A 1 72 ? -4.528 5.560 -3.874 1.00 95.31 72 PHE A CA 1
ATOM 585 C C . PHE A 1 72 ? -4.602 4.604 -2.675 1.00 95.31 72 PHE A C 1
ATOM 587 O O . PHE A 1 72 ? -5.603 4.583 -1.951 1.00 95.31 72 PHE A O 1
ATOM 594 N N . TRP A 1 73 ? -3.536 3.840 -2.432 1.00 96.00 73 TRP A N 1
ATOM 595 C CA . TRP A 1 73 ? -3.467 2.901 -1.314 1.00 96.00 73 TRP A CA 1
ATOM 596 C C . TRP A 1 73 ? -3.513 3.600 0.041 1.00 96.00 73 TRP A C 1
ATOM 598 O O . TRP A 1 73 ? -4.144 3.090 0.966 1.00 96.00 73 TRP A O 1
ATOM 608 N N . GLU A 1 74 ? -2.860 4.752 0.174 1.00 97.00 74 GLU A N 1
ATOM 609 C CA . GLU A 1 74 ? -2.896 5.556 1.392 1.00 97.00 74 GLU A CA 1
ATOM 610 C C . GLU A 1 74 ? -4.314 6.061 1.679 1.00 97.00 74 GLU A C 1
ATOM 612 O O . GLU A 1 74 ? -4.833 5.846 2.774 1.00 97.00 74 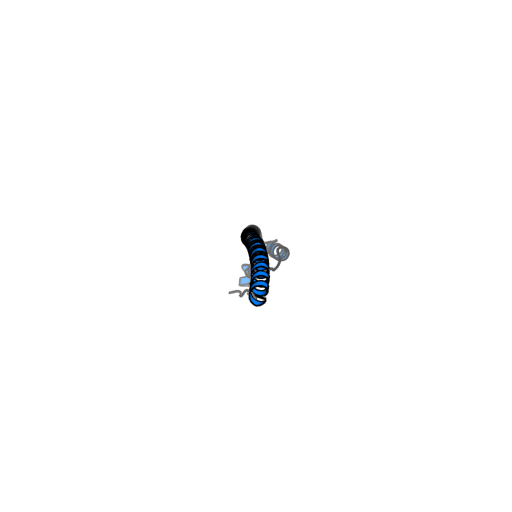GLU A O 1
ATOM 617 N N . ARG A 1 75 ? -4.992 6.640 0.679 1.00 96.88 75 ARG A N 1
ATOM 618 C CA . ARG A 1 75 ? -6.384 7.098 0.824 1.00 96.88 75 ARG A CA 1
ATOM 619 C C . ARG A 1 75 ? -7.317 5.968 1.238 1.00 96.88 75 ARG A C 1
ATOM 621 O O . ARG A 1 75 ? -8.142 6.161 2.128 1.00 96.88 75 ARG A O 1
ATOM 628 N N . ASN A 1 76 ? -7.182 4.798 0.618 1.00 97.44 76 ASN A N 1
ATOM 629 C CA . ASN A 1 76 ? -8.017 3.642 0.936 1.00 97.44 76 ASN A CA 1
ATOM 630 C C . ASN A 1 76 ? -7.784 3.161 2.379 1.00 97.44 76 ASN A C 1
ATOM 632 O O . ASN A 1 76 ? -8.737 2.994 3.141 1.00 97.44 76 ASN A O 1
ATOM 636 N N . LYS A 1 77 ? -6.517 3.038 2.798 1.00 97.62 77 LYS A N 1
ATOM 637 C CA . LYS A 1 77 ? -6.168 2.693 4.184 1.00 97.62 77 LYS A CA 1
ATOM 638 C C . LYS A 1 77 ? -6.730 3.703 5.181 1.00 97.62 77 LYS A C 1
ATOM 640 O O . LYS A 1 77 ? -7.370 3.293 6.144 1.00 97.62 77 LYS A O 1
ATOM 645 N N . ASN A 1 78 ? -6.560 4.998 4.929 1.00 97.81 78 ASN A N 1
ATOM 646 C CA . ASN A 1 78 ? -7.056 6.049 5.819 1.00 97.81 78 ASN A CA 1
ATOM 647 C C . ASN A 1 78 ? -8.588 6.039 5.912 1.00 97.81 78 ASN A C 1
ATOM 649 O O . ASN A 1 78 ? -9.139 6.167 7.003 1.00 97.81 78 ASN A O 1
ATOM 653 N N . ALA A 1 79 ? -9.288 5.812 4.796 1.00 97.75 79 ALA A N 1
ATOM 654 C CA . ALA A 1 79 ? -10.739 5.647 4.805 1.00 97.75 79 ALA A CA 1
ATOM 655 C C . ALA A 1 79 ? -11.169 4.429 5.638 1.00 97.75 79 ALA A C 1
ATOM 657 O O . ALA A 1 79 ? -12.133 4.513 6.399 1.00 97.75 79 ALA A O 1
ATOM 658 N N . LYS A 1 80 ? -10.437 3.312 5.539 1.00 98.00 80 LYS A N 1
ATOM 659 C CA . LYS A 1 80 ? -10.726 2.114 6.331 1.00 98.00 80 LYS A CA 1
ATOM 660 C C . LYS A 1 80 ? -10.467 2.323 7.821 1.00 98.00 80 LYS A C 1
ATOM 662 O O . LYS A 1 80 ? -11.270 1.864 8.626 1.00 98.00 80 LYS A O 1
ATOM 667 N N . ILE A 1 81 ? -9.383 3.012 8.177 1.00 98.19 81 ILE A N 1
ATOM 668 C CA . ILE A 1 81 ? -9.071 3.375 9.566 1.00 98.19 81 ILE A CA 1
ATOM 669 C C . ILE A 1 81 ? -10.206 4.215 10.142 1.00 98.19 81 ILE A C 1
ATOM 671 O O . ILE A 1 81 ? -10.765 3.833 11.161 1.00 98.19 81 ILE A O 1
ATOM 675 N N . LYS A 1 82 ? -10.631 5.263 9.430 1.00 98.00 82 LYS A N 1
ATOM 676 C CA . LYS A 1 82 ? -11.733 6.117 9.876 1.00 98.00 82 LYS A CA 1
ATOM 677 C C . LYS A 1 82 ? -13.026 5.330 10.125 1.00 98.00 82 LYS A C 1
ATOM 679 O O . LYS A 1 82 ? -13.664 5.508 11.150 1.00 98.00 82 LYS A O 1
ATOM 684 N N . GLN A 1 83 ? -13.389 4.414 9.223 1.00 98.06 83 GLN A N 1
ATOM 685 C CA . GLN A 1 83 ? -14.564 3.554 9.427 1.00 98.06 83 GLN A CA 1
ATOM 686 C C . GLN A 1 83 ? -14.449 2.676 10.680 1.00 98.06 83 GLN A C 1
ATOM 688 O O . GLN A 1 83 ? -15.447 2.438 11.360 1.00 98.06 83 GLN A O 1
ATOM 693 N N . LEU A 1 84 ? -13.253 2.154 10.964 1.00 98.12 84 LEU A N 1
ATOM 694 C CA . LEU A 1 84 ? -13.013 1.351 12.161 1.00 98.12 84 LEU A CA 1
ATOM 695 C C . LEU A 1 84 ? -13.078 2.211 13.426 1.00 98.12 84 LEU A C 1
ATOM 697 O O . LEU A 1 84 ? -13.678 1.775 14.400 1.00 98.12 84 LEU A O 1
ATOM 701 N N . GLU A 1 85 ? -12.527 3.424 13.400 1.00 98.12 85 GLU A N 1
ATOM 702 C CA . GLU A 1 85 ? -12.623 4.388 14.504 1.00 98.12 85 GLU A CA 1
ATOM 703 C C . GLU A 1 85 ? -14.082 4.757 14.802 1.00 98.12 85 GLU A C 1
ATOM 705 O O . GLU A 1 85 ? -14.506 4.669 15.952 1.00 98.12 85 GLU A O 1
ATOM 710 N N . ASP A 1 86 ? -14.872 5.073 13.770 1.00 98.00 86 ASP A N 1
ATOM 711 C CA . ASP A 1 86 ? -16.303 5.370 13.914 1.00 98.00 86 ASP A CA 1
ATOM 712 C C . ASP A 1 86 ? -17.060 4.173 14.530 1.00 98.00 86 ASP A C 1
ATOM 714 O O . ASP A 1 86 ? -17.878 4.343 15.435 1.00 98.00 86 ASP A O 1
ATOM 718 N N . THR A 1 87 ? -16.736 2.946 14.098 1.00 98.12 87 THR A N 1
ATOM 719 C CA . THR A 1 87 ? -17.334 1.712 14.644 1.00 98.12 87 THR A CA 1
ATOM 720 C C . THR A 1 87 ? -16.960 1.498 16.113 1.00 98.12 87 THR A C 1
ATOM 722 O O . THR A 1 87 ? -17.804 1.089 16.906 1.00 98.12 87 THR A O 1
ATOM 725 N N . ILE A 1 88 ? -15.706 1.767 16.492 1.00 98.25 88 ILE A N 1
ATOM 726 C CA . ILE A 1 88 ? -15.244 1.643 17.882 1.00 98.25 88 ILE A CA 1
ATOM 727 C C . ILE A 1 88 ? -16.006 2.622 18.775 1.00 98.25 88 ILE A C 1
ATOM 729 O O . ILE A 1 88 ? -16.497 2.221 19.824 1.00 98.25 88 ILE A O 1
ATOM 733 N N . ILE A 1 89 ? -16.181 3.871 18.337 1.00 98.00 89 ILE A N 1
ATOM 734 C CA . ILE A 1 89 ? -16.938 4.880 19.091 1.00 98.00 89 ILE A CA 1
ATOM 735 C C . ILE A 1 89 ? -18.390 4.428 19.307 1.00 98.00 89 ILE A C 1
ATOM 737 O O . ILE A 1 89 ? -18.928 4.555 20.408 1.00 98.00 89 ILE A O 1
ATOM 741 N N . GLU A 1 90 ? -19.037 3.882 18.276 1.00 98.00 90 GLU A N 1
ATOM 742 C CA . GLU A 1 90 ? -20.403 3.358 18.386 1.00 98.00 90 GLU A CA 1
ATOM 743 C C . GLU A 1 90 ? -20.489 2.172 19.363 1.00 98.00 90 GLU A C 1
ATOM 745 O O . GLU A 1 90 ? -21.403 2.100 20.194 1.00 98.00 90 GLU A O 1
ATOM 750 N N . GLN A 1 91 ? -19.509 1.268 19.313 1.00 97.75 91 GLN A N 1
ATOM 751 C CA . GLN A 1 91 ? -19.414 0.139 20.236 1.00 97.75 91 GLN A CA 1
ATOM 752 C C . GLN A 1 91 ? -19.177 0.592 21.678 1.00 97.75 91 GLN A C 1
ATOM 754 O O . GLN A 1 91 ? -19.855 0.095 22.575 1.00 97.75 91 GLN A O 1
ATOM 759 N N . ASP A 1 92 ? -18.287 1.554 21.908 1.00 98.19 92 ASP A N 1
ATOM 760 C CA . ASP A 1 92 ? -18.005 2.098 23.238 1.00 98.19 92 ASP A CA 1
ATOM 761 C C . ASP A 1 92 ? -19.247 2.761 23.848 1.00 98.19 92 ASP A C 1
ATOM 763 O O . ASP A 1 92 ? -19.574 2.517 25.013 1.00 98.19 92 ASP A O 1
ATOM 767 N N . ASN A 1 93 ? -19.999 3.525 23.049 1.00 97.69 93 ASN A N 1
ATOM 768 C CA . ASN A 1 93 ? -21.273 4.105 23.481 1.00 97.69 93 ASN A CA 1
ATOM 769 C C . ASN A 1 93 ? -22.287 3.014 23.856 1.00 97.69 93 ASN A C 1
ATOM 771 O O . ASN A 1 93 ? -22.905 3.075 24.920 1.00 97.69 93 ASN A O 1
ATOM 775 N N . THR A 1 94 ? -22.407 1.977 23.025 1.00 98.06 94 THR A N 1
ATOM 776 C CA . THR A 1 94 ? -23.300 0.837 23.285 1.00 98.06 94 THR A CA 1
ATOM 777 C C . THR A 1 94 ? -22.899 0.087 24.559 1.00 98.06 94 THR A C 1
ATOM 779 O O . THR A 1 94 ? -23.750 -0.316 25.353 1.00 98.06 94 THR A O 1
ATOM 782 N N . ILE A 1 95 ? -21.597 -0.099 24.794 1.00 98.06 95 ILE A N 1
ATOM 783 C CA . ILE A 1 95 ? -21.076 -0.728 26.012 1.00 98.06 95 ILE A CA 1
ATOM 784 C C . ILE A 1 95 ? -21.418 0.123 27.236 1.00 98.06 95 ILE A C 1
ATOM 786 O O . ILE A 1 95 ? -21.884 -0.428 28.233 1.00 98.06 95 ILE A O 1
ATOM 790 N N . ALA A 1 96 ? -21.240 1.443 27.165 1.00 98.06 96 ALA A N 1
ATOM 791 C CA . ALA A 1 96 ? -21.572 2.348 28.262 1.00 98.06 96 ALA A CA 1
ATOM 792 C C . ALA A 1 96 ? -23.073 2.315 28.606 1.00 98.06 96 ALA A C 1
ATOM 794 O O . ALA A 1 96 ? -23.442 2.238 29.782 1.00 98.06 96 ALA A O 1
ATOM 795 N N . GLU A 1 97 ? -23.948 2.305 27.596 1.00 97.88 97 GLU A N 1
ATOM 796 C CA . GLU A 1 97 ? -25.395 2.160 27.794 1.00 97.88 97 GLU A CA 1
ATOM 797 C C . GLU A 1 97 ? -25.755 0.812 28.428 1.00 97.88 97 GLU A C 1
ATOM 799 O O . GLU A 1 97 ? -26.497 0.765 29.414 1.00 97.88 97 GLU A O 1
ATOM 804 N N . ASN A 1 98 ? -25.175 -0.281 27.929 1.00 97.69 98 ASN A N 1
ATOM 805 C CA . ASN A 1 98 ? -25.398 -1.616 28.478 1.00 97.69 98 ASN A CA 1
ATOM 806 C C . ASN A 1 98 ? -24.915 -1.733 29.929 1.00 97.69 98 ASN A C 1
ATOM 808 O O . ASN A 1 98 ? -25.599 -2.340 30.752 1.00 97.69 98 ASN A O 1
ATOM 812 N N . GLN A 1 99 ? -23.772 -1.133 30.272 1.00 98.00 99 GLN A N 1
ATOM 813 C CA . GLN A 1 99 ? -23.262 -1.098 31.646 1.00 98.00 99 GLN A CA 1
ATOM 814 C C . GLN A 1 99 ? -24.213 -0.354 32.585 1.00 98.00 99 GLN A C 1
ATOM 816 O O . GLN A 1 99 ? -24.462 -0.814 33.701 1.00 98.00 99 GLN A O 1
ATOM 821 N N . LYS A 1 100 ? -24.785 0.766 32.131 1.00 97.62 100 LYS A N 1
ATOM 822 C CA . LYS A 1 100 ? -25.782 1.509 32.905 1.00 97.62 100 LYS A CA 1
ATOM 823 C C . LYS A 1 100 ? -27.035 0.667 33.148 1.00 97.62 100 LYS A C 1
ATOM 825 O O . LYS A 1 100 ? -27.488 0.568 34.287 1.00 97.62 100 LYS A O 1
ATOM 830 N N . LEU A 1 101 ? -27.556 0.022 32.104 1.00 97.69 101 LEU A N 1
ATOM 831 C CA . LEU A 1 101 ? -28.731 -0.842 32.217 1.00 97.69 101 LEU A CA 1
ATOM 832 C C . LEU A 1 101 ? -28.472 -2.035 33.150 1.00 97.69 101 LEU A C 1
ATOM 834 O O . LEU A 1 101 ? -29.338 -2.391 33.948 1.00 97.69 101 LEU A O 1
ATOM 838 N N . LEU A 1 102 ? -27.279 -2.633 33.085 1.00 97.56 102 LEU A N 1
ATOM 839 C CA . LEU A 1 102 ? -26.882 -3.726 33.972 1.00 97.56 102 LEU A CA 1
ATOM 840 C C . LEU A 1 102 ? -26.892 -3.276 35.440 1.00 97.56 102 LEU A C 1
ATOM 842 O O . LEU A 1 102 ? -27.491 -3.944 36.278 1.00 97.56 102 LEU A O 1
ATOM 846 N N . ALA A 1 103 ? -26.319 -2.106 35.737 1.00 97.56 103 ALA A N 1
ATOM 847 C CA . ALA A 1 103 ? -26.303 -1.550 37.089 1.00 97.56 103 ALA A CA 1
ATOM 848 C C . ALA A 1 103 ? -27.718 -1.262 37.627 1.00 97.56 103 ALA A C 1
ATOM 850 O O . ALA A 1 103 ? -28.008 -1.523 38.797 1.00 97.56 103 ALA A O 1
ATOM 851 N N . GLU A 1 104 ? -28.619 -0.758 36.777 1.00 97.56 104 GLU A N 1
ATOM 852 C CA . GLU A 1 104 ? -30.031 -0.563 37.130 1.00 97.56 104 GLU A CA 1
ATOM 853 C C . GLU A 1 104 ? -30.719 -1.899 37.453 1.00 97.56 104 GLU A C 1
ATOM 855 O O . GLU A 1 104 ? -31.443 -2.006 38.449 1.00 97.56 104 GLU A O 1
ATOM 860 N N . LYS A 1 105 ? -30.457 -2.939 36.653 1.00 96.50 105 LYS A N 1
ATOM 861 C CA . LYS A 1 105 ? -31.012 -4.282 36.865 1.00 96.50 105 LYS A CA 1
ATOM 862 C C . LYS A 1 105 ? -30.472 -4.949 38.124 1.00 96.50 105 LYS A C 1
ATOM 864 O O . LYS A 1 105 ? -31.260 -5.539 38.862 1.00 96.50 105 LYS A O 1
ATOM 869 N N . ASP A 1 106 ? -29.184 -4.805 38.417 1.00 97.56 106 ASP A N 1
ATOM 870 C CA . ASP A 1 106 ? -28.573 -5.318 39.646 1.00 97.56 106 ASP A CA 1
ATOM 871 C C . ASP A 1 106 ? -29.175 -4.657 40.895 1.00 97.56 106 ASP A C 1
ATOM 873 O O . ASP A 1 106 ? -29.490 -5.334 41.879 1.00 97.56 106 ASP A O 1
ATOM 877 N N . ALA A 1 107 ? -29.414 -3.341 40.850 1.00 97.19 107 ALA A N 1
ATOM 878 C CA . ALA A 1 107 ? -30.068 -2.620 41.940 1.00 97.19 107 ALA A CA 1
ATOM 879 C C . ALA A 1 107 ? -31.517 -3.093 42.167 1.00 97.19 107 ALA A C 1
ATOM 881 O O . ALA A 1 107 ? -31.944 -3.281 43.312 1.00 97.19 107 ALA A O 1
ATOM 882 N N . GLU A 1 108 ? -32.270 -3.318 41.086 1.00 97.31 108 GLU A N 1
ATOM 883 C CA . GLU A 1 108 ? -33.637 -3.845 41.130 1.00 97.31 108 GLU A CA 1
ATOM 884 C C . GLU A 1 108 ? -33.679 -5.271 41.706 1.00 97.31 108 GLU A C 1
ATOM 886 O O . GLU A 1 108 ? -34.472 -5.555 42.610 1.00 97.31 108 GLU A O 1
ATOM 891 N N . LEU A 1 109 ? -32.770 -6.145 41.263 1.00 97.31 109 LEU A N 1
ATOM 892 C CA . LEU A 1 109 ? -32.601 -7.503 41.787 1.00 97.31 109 LEU A CA 1
ATOM 893 C C . LEU A 1 109 ? -32.334 -7.497 43.292 1.00 97.31 109 LEU A C 1
ATOM 895 O O . LEU A 1 109 ? -32.974 -8.234 44.045 1.00 97.31 109 LEU A O 1
ATOM 899 N N . LEU A 1 110 ? -31.433 -6.628 43.748 1.00 97.00 110 LEU A N 1
ATOM 900 C CA . LEU A 1 110 ? -31.072 -6.515 45.157 1.00 97.00 110 LEU A CA 1
ATOM 901 C C . LEU A 1 110 ? -32.245 -5.996 46.006 1.00 97.00 110 LEU A C 1
ATOM 903 O O . LEU A 1 110 ? -32.421 -6.421 47.153 1.00 97.00 110 LEU A O 1
ATOM 907 N N . ARG A 1 111 ? -33.092 -5.120 45.447 1.00 97.00 111 ARG A N 1
ATOM 908 C CA . ARG A 1 111 ? -34.342 -4.685 46.093 1.00 97.00 111 ARG A CA 1
ATOM 909 C C . ARG A 1 111 ? -35.326 -5.847 46.240 1.00 97.00 111 ARG A C 1
ATOM 911 O O . ARG A 1 111 ? -35.802 -6.093 47.348 1.00 97.00 111 ARG A O 1
ATOM 918 N N . LEU A 1 112 ? -35.580 -6.584 45.160 1.00 96.31 112 LEU A N 1
ATOM 919 C CA . LEU A 1 112 ? -36.499 -7.727 45.159 1.00 96.31 112 LEU A CA 1
ATOM 920 C C . LEU A 1 112 ? -36.028 -8.850 46.093 1.00 96.31 112 LEU A C 1
ATOM 922 O O . LEU A 1 112 ? -36.832 -9.428 46.821 1.00 96.31 112 LEU A O 1
ATOM 926 N N . GLN A 1 113 ? -34.721 -9.125 46.145 1.00 96.25 113 GLN A N 1
ATOM 927 C CA . GLN A 1 113 ? -34.145 -10.093 47.084 1.00 96.25 113 GLN A CA 1
ATOM 928 C C . GLN A 1 113 ? -34.400 -9.700 48.546 1.00 96.25 113 GLN A C 1
ATOM 930 O O . GLN A 1 113 ? -34.764 -10.554 49.358 1.00 96.25 113 GLN A O 1
ATOM 935 N N . LYS A 1 114 ? -34.261 -8.411 48.886 1.00 95.56 114 LYS A N 1
ATOM 936 C CA . LYS A 1 114 ? -34.571 -7.899 50.231 1.00 95.56 114 LYS A CA 1
ATOM 937 C C . LYS A 1 114 ? -36.055 -8.039 50.573 1.00 95.56 114 LYS A C 1
ATOM 939 O O . LYS A 1 114 ? -36.378 -8.385 51.706 1.00 95.56 114 LYS A O 1
ATOM 944 N N . GLU A 1 115 ? -36.954 -7.771 49.629 1.00 95.56 115 GLU A N 1
ATOM 945 C CA . GLU A 1 115 ? -38.402 -7.935 49.828 1.00 95.56 115 GLU A CA 1
ATOM 946 C C . GLU A 1 115 ? -38.790 -9.405 50.028 1.00 95.56 115 GLU A C 1
ATOM 948 O O . GLU A 1 115 ? -39.480 -9.731 50.994 1.00 95.56 115 GLU A O 1
ATOM 953 N N . LEU A 1 116 ? -38.271 -10.308 49.191 1.00 95.00 116 LEU A N 1
ATOM 954 C CA . LEU A 1 116 ? -38.474 -11.752 49.336 1.00 95.00 116 LEU A CA 1
ATOM 955 C C . LEU A 1 116 ? -37.977 -12.280 50.685 1.00 95.00 116 LEU A C 1
ATOM 957 O O . LEU A 1 116 ? -38.640 -13.114 51.298 1.00 95.00 116 LEU A O 1
ATOM 961 N N . ALA A 1 117 ? -36.825 -11.801 51.160 1.00 94.56 117 ALA A N 1
ATOM 962 C CA . ALA A 1 117 ? -36.290 -12.195 52.460 1.00 94.56 117 ALA A CA 1
ATOM 963 C C . ALA A 1 117 ? -37.213 -11.780 53.617 1.00 94.56 117 ALA A C 1
ATOM 965 O O . ALA A 1 117 ? -37.421 -12.570 54.533 1.00 94.56 117 ALA A O 1
ATOM 966 N N . LYS A 1 118 ? -37.807 -10.579 53.554 1.00 93.94 118 LYS A N 1
ATOM 967 C 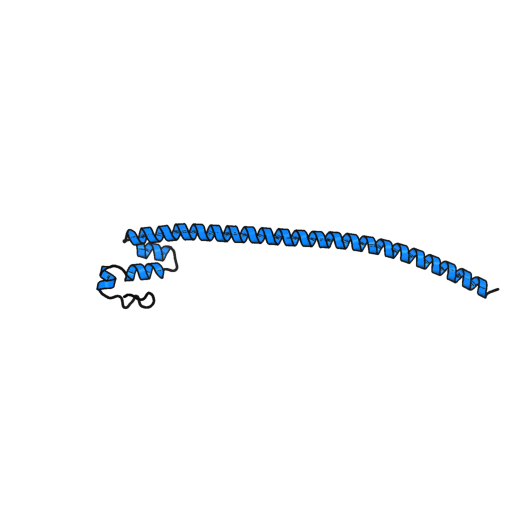CA . LYS A 1 118 ? -38.778 -10.110 54.557 1.00 93.94 118 LYS A CA 1
ATOM 968 C C . LYS A 1 118 ? -40.056 -10.946 54.552 1.00 93.94 118 LYS A C 1
ATOM 970 O O . LYS A 1 118 ? -40.540 -11.309 55.616 1.00 93.94 118 LYS A O 1
ATOM 975 N N . LEU A 1 119 ? -40.582 -11.275 53.372 1.00 93.12 119 LEU A N 1
ATOM 976 C CA . LEU A 1 119 ? -41.803 -12.079 53.247 1.00 93.12 119 LEU A CA 1
ATOM 977 C C . LEU A 1 119 ? -41.630 -13.505 53.778 1.00 93.12 119 LEU A C 1
ATOM 979 O O . LEU A 1 119 ? -42.574 -14.056 54.321 1.00 93.12 119 LEU A O 1
ATOM 983 N N . LYS A 1 120 ? -40.435 -14.094 53.658 1.00 90.50 120 LYS A N 1
ATOM 984 C CA . LYS A 1 120 ? -40.139 -15.432 54.202 1.00 90.50 120 LYS A CA 1
ATOM 985 C C . LYS A 1 120 ? -40.002 -15.479 55.730 1.00 90.50 120 LYS A C 1
ATOM 987 O O . LYS A 1 120 ? -39.886 -16.571 56.275 1.00 90.50 120 LYS A O 1
ATOM 992 N N . GLN A 1 121 ? -39.925 -14.328 56.399 1.00 82.50 121 GLN A N 1
ATOM 993 C CA . GLN A 1 121 ? -39.832 -14.232 57.862 1.00 82.50 121 GLN A CA 1
ATOM 994 C C . GLN A 1 121 ? -41.197 -14.023 58.543 1.00 82.50 121 GLN A C 1
ATOM 996 O O . GLN A 1 121 ? -41.255 -14.055 59.772 1.00 8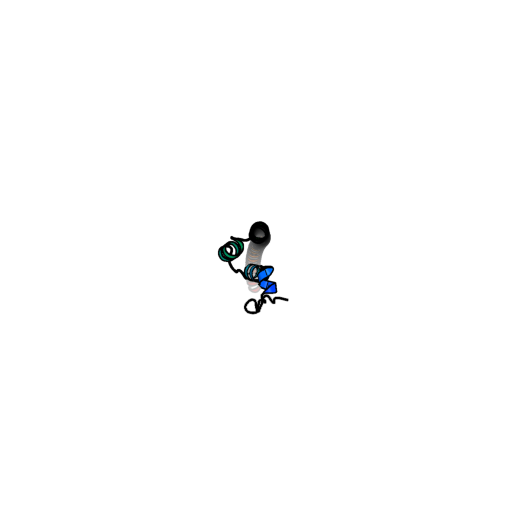2.50 121 GLN A O 1
ATOM 1001 N N . LEU A 1 122 ? -42.256 -13.796 57.758 1.00 60.78 122 LEU A N 1
ATOM 1002 C CA . LEU A 1 122 ? -43.662 -13.772 58.178 1.00 60.78 122 LEU A CA 1
ATOM 1003 C C . LEU A 1 122 ? -44.267 -15.176 58.086 1.00 60.78 122 LEU A C 1
ATOM 1005 O O . LEU A 1 122 ? -45.120 -15.480 58.947 1.00 60.78 122 LEU A O 1
#

pLDDT: mean 89.8, std 7.72, range [59.41, 98.25]

Radius of gyration: 39.74 Å; chains: 1; bounding box: 79×26×102 Å

Sequence (122 aa):
MLDLTRIDLATAEDQNYEIDRWAKLFKAKTWEELRMIAKNNPDLLQASNDLYTVNADEIIRQQARARADAEFWERNKNAKIKQLEDTIIEQDNTIAENQKLLAEKDAELLRLQKELAKLKQL